Protein AF-A0A8X6XLW2-F1 (afdb_monomer)

Radius of gyration: 26.16 Å; Cα contacts (8 Å, |Δi|>4): 29; chains: 1; bounding box: 53×54×73 Å

Structure (mmCIF, N/CA/C/O backbone):
data_AF-A0A8X6XLW2-F1
#
_entry.id   AF-A0A8X6XLW2-F1
#
loop_
_atom_site.group_PDB
_atom_site.id
_atom_site.type_symbol
_atom_site.label_atom_id
_atom_site.label_alt_id
_atom_site.label_comp_id
_atom_site.label_asym_id
_atom_site.label_entity_id
_atom_site.label_seq_id
_atom_site.pdbx_PDB_ins_code
_atom_site.Cartn_x
_atom_site.Cartn_y
_atom_site.Cartn_z
_atom_site.occupancy
_atom_site.B_iso_or_equiv
_atom_site.auth_seq_id
_atom_site.auth_comp_id
_atom_site.auth_asym_id
_atom_site.auth_atom_id
_atom_site.pdbx_PDB_model_num
ATOM 1 N N . MET A 1 1 ? 8.958 -40.332 -34.313 1.00 42.78 1 MET A N 1
ATOM 2 C CA . MET A 1 1 ? 9.712 -39.799 -33.158 1.00 42.78 1 MET A CA 1
ATOM 3 C C . MET A 1 1 ? 9.216 -38.396 -32.859 1.00 42.78 1 MET A C 1
ATOM 5 O O . MET A 1 1 ? 9.339 -37.533 -33.716 1.00 42.78 1 MET A O 1
ATOM 9 N N . THR A 1 2 ? 8.608 -38.172 -31.698 1.00 56.78 2 THR A N 1
ATOM 10 C CA . THR A 1 2 ? 8.160 -36.845 -31.252 1.00 56.78 2 THR A CA 1
ATOM 11 C C . THR A 1 2 ? 9.303 -36.149 -30.511 1.00 56.78 2 THR A C 1
ATOM 13 O O . THR A 1 2 ? 9.716 -36.590 -29.442 1.00 56.78 2 THR A O 1
ATOM 16 N N . LEU A 1 3 ? 9.840 -35.080 -31.102 1.00 64.00 3 LEU A N 1
ATOM 17 C CA . LEU A 1 3 ? 10.859 -34.221 -30.492 1.00 64.00 3 LEU A CA 1
ATOM 18 C C . LEU A 1 3 ? 10.251 -33.490 -29.285 1.00 64.00 3 LEU A C 1
ATOM 20 O O . LEU A 1 3 ? 9.423 -32.593 -29.445 1.00 64.00 3 LEU A O 1
ATOM 24 N N . LYS A 1 4 ? 10.641 -33.892 -28.072 1.00 69.19 4 LYS A N 1
ATOM 25 C CA . LYS A 1 4 ? 10.311 -33.166 -26.841 1.00 69.19 4 LYS A CA 1
ATOM 26 C C . LYS A 1 4 ? 11.211 -31.933 -26.758 1.00 69.19 4 LYS A C 1
ATOM 28 O O . LYS A 1 4 ? 12.423 -32.069 -26.642 1.00 69.19 4 LYS A O 1
ATOM 33 N N . ASN A 1 5 ? 10.625 -30.740 -26.835 1.00 63.88 5 ASN A N 1
ATOM 34 C CA . ASN A 1 5 ? 11.340 -29.507 -26.518 1.00 63.88 5 ASN A CA 1
ATOM 35 C C . ASN A 1 5 ? 11.522 -29.428 -24.999 1.00 63.88 5 ASN A C 1
ATOM 37 O O . ASN A 1 5 ? 10.537 -29.324 -24.268 1.00 63.88 5 ASN A O 1
ATOM 41 N N . GLU A 1 6 ? 12.764 -29.479 -24.530 1.00 73.62 6 GLU A N 1
ATOM 42 C CA . GLU A 1 6 ? 13.083 -29.163 -23.140 1.00 73.62 6 GLU A CA 1
ATOM 43 C C . GLU A 1 6 ? 12.936 -27.652 -22.882 1.00 73.62 6 GLU A C 1
ATOM 45 O O . GLU A 1 6 ? 13.144 -26.844 -23.800 1.00 73.62 6 GLU A O 1
ATOM 50 N N . PRO A 1 7 ? 12.571 -27.234 -21.655 1.00 67.62 7 PRO A N 1
ATOM 51 C CA . PRO A 1 7 ? 12.464 -25.822 -21.318 1.00 67.62 7 PRO A CA 1
ATOM 52 C C . PRO A 1 7 ? 13.840 -25.169 -21.459 1.00 67.62 7 PRO A C 1
ATOM 54 O O . PRO A 1 7 ? 14.769 -25.482 -20.716 1.00 67.62 7 PRO A O 1
ATOM 57 N N . ARG A 1 8 ? 13.987 -24.250 -22.416 1.00 69.31 8 ARG A N 1
ATOM 58 C CA . ARG A 1 8 ? 15.222 -23.472 -22.539 1.00 69.31 8 ARG A CA 1
ATOM 59 C C . ARG A 1 8 ? 15.335 -22.568 -21.320 1.00 69.31 8 ARG A C 1
ATOM 61 O O . ARG A 1 8 ? 14.418 -21.796 -21.040 1.00 69.31 8 ARG A O 1
ATOM 68 N N . ALA A 1 9 ? 16.464 -22.642 -20.621 1.00 64.19 9 ALA A N 1
ATOM 69 C CA . ALA A 1 9 ? 16.821 -21.636 -19.636 1.00 64.19 9 ALA A CA 1
ATOM 70 C C . ALA A 1 9 ? 16.880 -20.280 -20.359 1.00 64.19 9 ALA A C 1
ATOM 72 O O . ALA A 1 9 ? 17.691 -20.081 -21.262 1.00 64.19 9 ALA A O 1
ATOM 73 N N . GLY A 1 10 ? 15.944 -19.385 -20.037 1.00 63.16 10 GLY A N 1
ATOM 74 C CA . GLY A 1 10 ? 15.943 -18.026 -20.570 1.00 63.16 10 GLY A CA 1
ATOM 75 C C . GLY A 1 10 ? 17.196 -17.257 -20.141 1.00 63.16 10 GLY A C 1
ATOM 76 O O . GLY A 1 10 ? 17.940 -17.688 -19.262 1.00 63.16 10 GLY A O 1
ATOM 77 N N . LEU A 1 11 ? 17.417 -16.092 -20.751 1.00 62.94 11 LEU A N 1
ATOM 78 C CA . LEU A 1 11 ? 18.520 -15.212 -20.371 1.00 62.94 11 LEU A CA 1
ATOM 79 C C . LEU A 1 11 ? 18.376 -14.789 -18.892 1.00 62.94 11 LEU A C 1
ATOM 81 O O . LEU A 1 11 ? 17.282 -14.358 -18.503 1.00 62.94 11 LEU A O 1
ATOM 85 N N . PRO A 1 12 ? 19.440 -14.872 -18.070 1.00 62.50 12 PRO A N 1
ATOM 86 C CA . PRO A 1 12 ? 19.412 -14.367 -16.704 1.00 62.50 12 PRO A CA 1
ATOM 87 C C . PRO A 1 12 ? 19.060 -12.876 -16.714 1.00 62.50 12 PRO A C 1
ATOM 89 O O . PRO A 1 12 ? 19.707 -12.083 -17.396 1.00 62.50 12 PRO A O 1
ATOM 92 N N . SER A 1 13 ? 18.012 -12.488 -15.986 1.00 65.69 13 SER A N 1
ATOM 93 C CA . SER A 1 13 ? 17.727 -11.069 -15.772 1.00 65.69 13 SER A CA 1
ATOM 94 C C . SER A 1 13 ? 18.686 -10.545 -14.707 1.00 65.69 13 SER A C 1
ATOM 96 O O . SER A 1 13 ? 18.596 -10.975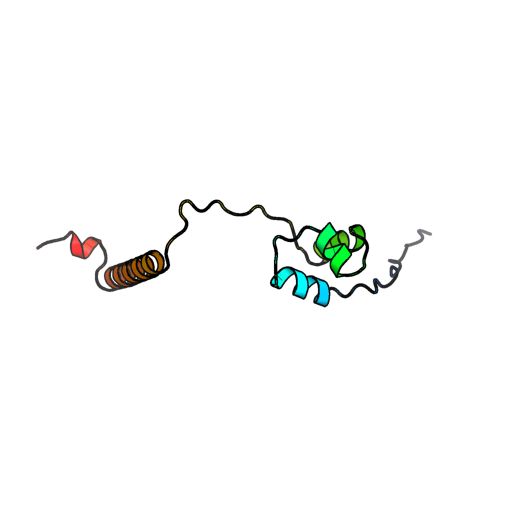 -13.561 1.00 65.69 13 SER A O 1
ATOM 98 N N . ASP A 1 14 ? 19.562 -9.610 -15.075 1.00 76.25 14 ASP A N 1
ATOM 99 C CA . ASP A 1 14 ? 20.501 -8.924 -14.164 1.00 76.25 14 ASP A CA 1
ATOM 100 C C . ASP A 1 14 ? 19.793 -7.944 -13.200 1.00 76.25 14 ASP A C 1
ATOM 102 O O . ASP A 1 14 ? 20.389 -7.301 -12.340 1.00 76.25 14 ASP A O 1
ATOM 106 N N . PHE A 1 15 ? 18.472 -7.805 -13.326 1.00 84.50 15 PHE A N 1
ATOM 107 C CA . PHE A 1 15 ? 17.697 -6.918 -12.477 1.00 84.50 15 PHE A CA 1
ATOM 108 C C . PHE A 1 15 ? 17.516 -7.494 -11.065 1.00 84.50 15 PHE A C 1
ATOM 110 O O . PHE A 1 15 ? 16.955 -8.577 -10.873 1.00 84.50 15 PHE A O 1
ATOM 117 N N . ASN A 1 16 ? 17.937 -6.723 -10.062 1.00 88.56 16 ASN A N 1
ATOM 118 C CA . ASN A 1 16 ? 17.870 -7.117 -8.661 1.00 88.56 16 ASN A CA 1
ATOM 119 C C . ASN A 1 16 ? 16.484 -6.843 -8.045 1.00 88.56 16 ASN A C 1
ATOM 121 O O . ASN A 1 16 ? 16.149 -5.716 -7.669 1.00 88.56 16 ASN A O 1
ATOM 125 N N . ASP A 1 17 ? 15.710 -7.915 -7.857 1.00 92.00 17 ASP A N 1
ATOM 126 C CA . ASP A 1 17 ? 14.375 -7.890 -7.244 1.00 92.00 17 ASP A CA 1
ATOM 127 C C . ASP A 1 17 ? 14.365 -7.310 -5.816 1.00 92.00 17 ASP A C 1
ATOM 129 O O . ASP A 1 17 ? 13.360 -6.739 -5.384 1.00 92.00 17 ASP A O 1
ATOM 133 N N . ASN A 1 18 ? 15.468 -7.420 -5.068 1.00 92.94 18 ASN A N 1
ATOM 134 C CA . ASN A 1 18 ? 15.539 -6.901 -3.700 1.00 92.94 18 ASN A CA 1
ATOM 135 C C . ASN A 1 18 ? 15.595 -5.370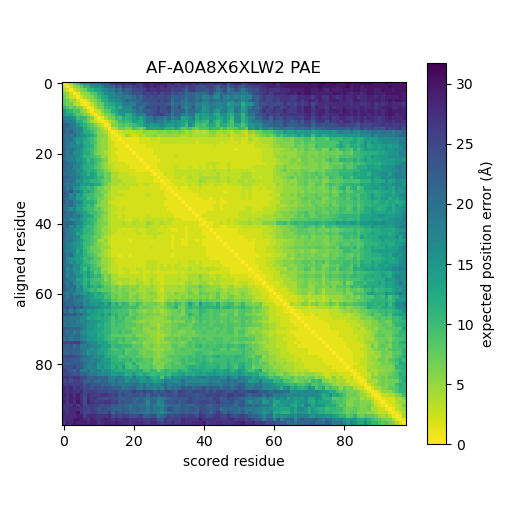 -3.674 1.00 92.94 18 ASN A C 1
ATOM 137 O O . ASN A 1 18 ? 14.996 -4.753 -2.793 1.00 92.94 18 ASN A O 1
ATOM 141 N N . ILE A 1 19 ? 16.250 -4.755 -4.664 1.00 93.12 19 ILE A N 1
ATOM 142 C CA . ILE A 1 19 ? 16.289 -3.293 -4.798 1.00 93.12 19 ILE A CA 1
ATOM 143 C C . ILE A 1 19 ? 14.885 -2.773 -5.121 1.00 93.12 19 ILE A C 1
ATOM 145 O O . ILE A 1 19 ? 14.428 -1.811 -4.504 1.00 93.12 19 ILE A O 1
ATOM 149 N N . LEU A 1 20 ? 14.159 -3.452 -6.017 1.00 93.50 20 LEU A N 1
ATOM 150 C CA . LEU A 1 20 ? 12.770 -3.112 -6.332 1.00 93.50 20 LEU A CA 1
ATOM 151 C C . LEU A 1 20 ? 11.861 -3.210 -5.098 1.00 93.50 20 LEU A C 1
ATOM 153 O O . LEU A 1 20 ? 11.063 -2.304 -4.861 1.00 93.50 20 LEU A O 1
ATOM 157 N N . LYS A 1 21 ? 12.008 -4.257 -4.274 1.00 94.50 21 LYS A N 1
ATOM 158 C CA . LYS A 1 21 ? 11.272 -4.366 -3.001 1.00 94.50 21 LYS A CA 1
ATOM 159 C C . LYS A 1 21 ? 11.569 -3.189 -2.073 1.00 94.50 21 LYS A C 1
ATOM 161 O O . LYS A 1 21 ? 10.633 -2.577 -1.575 1.00 94.50 21 LYS A O 1
ATOM 166 N N . ALA A 1 22 ? 12.840 -2.833 -1.890 1.00 94.81 22 ALA A N 1
ATOM 167 C CA . ALA A 1 22 ? 13.225 -1.716 -1.027 1.00 94.81 22 ALA A CA 1
ATOM 168 C C . ALA A 1 22 ? 12.627 -0.374 -1.495 1.00 94.81 22 ALA A C 1
ATOM 170 O O . ALA A 1 22 ? 12.202 0.434 -0.670 1.00 94.81 22 ALA A O 1
ATOM 171 N N . VAL A 1 23 ? 12.545 -0.147 -2.811 1.00 94.75 23 VAL A N 1
ATOM 172 C CA . VAL A 1 23 ? 11.882 1.035 -3.388 1.00 94.75 23 VAL A CA 1
ATOM 173 C C . VAL A 1 23 ? 10.385 1.058 -3.067 1.00 94.75 23 VAL A C 1
ATOM 175 O O . VAL A 1 23 ? 9.867 2.101 -2.669 1.00 94.75 23 VAL A O 1
ATOM 178 N N . LEU A 1 24 ? 9.705 -0.084 -3.196 1.00 92.94 24 LEU A N 1
ATOM 179 C CA . LEU A 1 24 ? 8.271 -0.199 -2.919 1.00 92.94 24 LEU A CA 1
ATOM 180 C C . LEU A 1 24 ? 7.927 -0.006 -1.437 1.00 92.94 24 LEU A C 1
ATOM 182 O O . LEU A 1 24 ? 6.907 0.609 -1.143 1.00 92.94 24 LEU A O 1
ATOM 186 N N . GLU A 1 25 ? 8.759 -0.498 -0.514 1.00 94.00 25 GLU A N 1
ATOM 187 C CA . GLU A 1 25 ? 8.534 -0.324 0.932 1.00 94.00 25 GLU A CA 1
ATOM 188 C C . GLU A 1 25 ? 8.646 1.148 1.363 1.00 94.00 25 GLU A C 1
ATOM 190 O O . GLU A 1 25 ? 7.931 1.592 2.256 1.00 94.00 25 GLU A 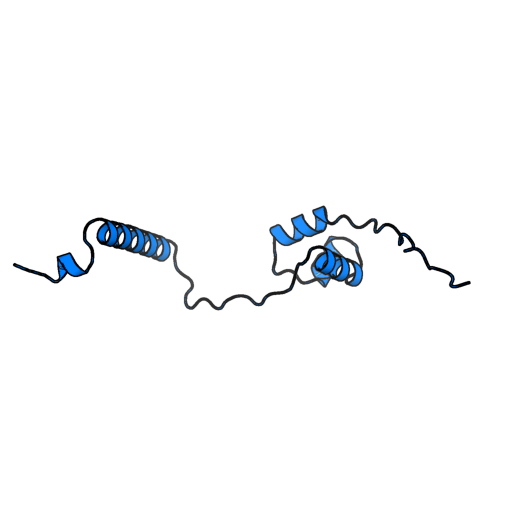O 1
ATOM 195 N N . GLN A 1 26 ? 9.500 1.940 0.703 1.00 94.25 26 GLN A N 1
ATOM 196 C CA . GLN A 1 26 ? 9.619 3.376 0.988 1.00 94.25 26 GLN A CA 1
ATOM 197 C C . GLN A 1 26 ? 8.388 4.162 0.531 1.00 94.25 26 GLN A C 1
ATOM 199 O O . GLN A 1 26 ? 7.945 5.084 1.214 1.00 94.25 26 GLN A O 1
ATOM 204 N N . ASN A 1 27 ? 7.857 3.840 -0.650 1.00 92.12 27 ASN A N 1
ATOM 205 C CA . ASN A 1 27 ? 6.647 4.468 -1.158 1.00 92.12 27 ASN A CA 1
ATOM 206 C C . ASN A 1 27 ? 5.908 3.527 -2.128 1.00 92.12 27 ASN A C 1
ATOM 208 O O . ASN A 1 27 ? 6.240 3.473 -3.316 1.00 92.12 27 ASN A O 1
ATOM 212 N N . PRO A 1 28 ? 4.842 2.851 -1.667 1.00 91.00 28 PRO A N 1
ATOM 213 C CA . PRO A 1 28 ? 4.110 1.890 -2.487 1.00 91.00 28 PRO A CA 1
ATOM 214 C C . PRO A 1 28 ? 3.221 2.545 -3.554 1.00 91.00 28 PRO A C 1
ATOM 216 O O . PRO A 1 28 ? 2.667 1.843 -4.396 1.00 91.00 28 PRO A O 1
ATOM 219 N N . ARG A 1 29 ? 3.051 3.876 -3.532 1.00 91.12 29 ARG A N 1
ATOM 220 C CA . ARG A 1 29 ? 2.185 4.619 -4.467 1.00 91.12 29 ARG A CA 1
ATOM 221 C C . ARG A 1 29 ? 2.937 5.198 -5.670 1.00 91.12 29 ARG A C 1
ATOM 223 O O . ARG A 1 29 ? 2.365 5.984 -6.422 1.00 91.12 29 ARG A O 1
ATOM 230 N N . GLN A 1 30 ? 4.213 4.855 -5.849 1.00 92.75 30 GLN A N 1
ATOM 231 C CA . GLN A 1 30 ? 5.008 5.337 -6.979 1.00 92.75 30 GLN A CA 1
ATOM 232 C C . GLN A 1 30 ? 4.539 4.732 -8.306 1.00 92.75 30 GLN A C 1
ATOM 234 O O . GLN A 1 30 ? 4.134 3.573 -8.379 1.00 92.75 30 GLN A O 1
ATOM 239 N N . SER A 1 31 ? 4.631 5.519 -9.381 1.00 93.88 31 SER A N 1
ATOM 240 C CA . SER A 1 31 ? 4.379 5.013 -10.730 1.00 93.88 31 SER A CA 1
ATOM 241 C C . SER A 1 31 ? 5.531 4.118 -11.193 1.00 93.88 31 SER A C 1
ATOM 243 O O . SER A 1 31 ? 6.695 4.351 -10.862 1.00 93.88 31 SER A O 1
ATOM 245 N N . THR A 1 32 ? 5.234 3.127 -12.036 1.00 94.31 32 THR A N 1
ATOM 246 C CA . THR A 1 32 ? 6.260 2.241 -12.616 1.00 94.31 32 THR A CA 1
ATOM 247 C C . THR A 1 32 ? 7.313 3.008 -13.415 1.00 94.31 32 THR A C 1
ATOM 249 O O . THR A 1 32 ? 8.456 2.575 -13.482 1.00 94.31 32 THR A O 1
ATOM 252 N N . LYS A 1 33 ? 6.940 4.152 -14.006 1.00 95.94 33 LYS A N 1
ATOM 253 C CA . LYS A 1 33 ? 7.858 5.028 -14.744 1.00 95.94 33 LYS A CA 1
ATOM 254 C C . LYS A 1 33 ? 8.860 5.714 -13.810 1.00 95.94 33 LYS A C 1
ATOM 256 O O . LYS A 1 33 ? 10.052 5.654 -14.071 1.00 95.94 33 LYS A O 1
ATOM 261 N N . CYS A 1 34 ? 8.394 6.266 -12.688 1.00 94.88 34 CYS A N 1
ATOM 262 C CA . CYS A 1 34 ? 9.269 6.882 -11.686 1.00 94.88 34 CYS A CA 1
ATOM 263 C C . CYS A 1 34 ? 10.232 5.855 -11.067 1.00 94.88 34 CYS A C 1
ATOM 265 O O . CYS A 1 34 ? 11.416 6.132 -10.889 1.00 94.88 34 CYS A O 1
ATOM 267 N N . ILE A 1 35 ? 9.746 4.637 -10.802 1.00 94.88 35 ILE A N 1
ATOM 268 C CA . ILE A 1 35 ? 10.595 3.535 -10.329 1.00 94.88 35 ILE A CA 1
ATOM 269 C C . ILE A 1 35 ? 11.658 3.185 -11.380 1.00 94.88 35 ILE A C 1
ATOM 271 O O . ILE A 1 35 ? 12.818 2.989 -11.030 1.00 94.88 35 ILE A O 1
ATOM 275 N N . ALA A 1 36 ? 11.282 3.127 -12.659 1.00 95.19 36 ALA A N 1
ATOM 276 C CA . ALA A 1 36 ? 12.203 2.820 -13.748 1.00 95.19 36 ALA A CA 1
ATOM 277 C C . ALA A 1 36 ? 13.305 3.881 -13.896 1.00 95.19 36 ALA A C 1
ATOM 279 O O . ALA A 1 36 ? 14.477 3.525 -13.974 1.00 95.19 36 ALA A O 1
ATOM 280 N N . GLU A 1 37 ? 12.940 5.164 -13.842 1.00 95.31 37 GLU A N 1
ATOM 281 C CA . GLU A 1 37 ? 13.880 6.294 -13.849 1.00 95.31 37 GLU A CA 1
ATOM 282 C C . GLU A 1 37 ? 14.839 6.230 -12.652 1.00 95.31 37 GLU A C 1
ATOM 284 O O . GLU A 1 37 ? 16.054 6.315 -12.816 1.00 95.31 37 GLU A O 1
ATOM 289 N N . ARG A 1 38 ? 14.313 5.986 -11.446 1.00 93.50 38 ARG A N 1
ATOM 290 C CA . ARG A 1 38 ? 15.114 5.859 -10.219 1.00 93.50 38 ARG A CA 1
ATOM 291 C C . ARG A 1 38 ? 16.087 4.676 -10.261 1.00 93.50 38 ARG A C 1
ATOM 293 O O . ARG A 1 38 ? 17.161 4.752 -9.672 1.00 93.50 38 ARG A O 1
ATOM 300 N N . LEU A 1 39 ? 15.698 3.579 -10.908 1.00 91.94 39 LEU A N 1
ATOM 301 C CA . LEU A 1 39 ? 16.508 2.366 -11.035 1.00 91.94 39 LEU A CA 1
ATOM 302 C C . LEU A 1 39 ? 17.323 2.317 -12.336 1.00 91.94 39 LEU A C 1
ATOM 304 O O . LEU A 1 39 ? 17.936 1.287 -12.607 1.00 91.94 39 LEU A O 1
ATOM 308 N N . ASN A 1 40 ? 17.332 3.397 -13.132 1.00 93.00 40 ASN A N 1
ATOM 309 C CA . ASN A 1 40 ? 17.992 3.463 -14.441 1.00 93.00 40 ASN A CA 1
ATOM 310 C C . ASN A 1 40 ? 17.683 2.245 -15.333 1.00 93.00 40 ASN A C 1
ATOM 312 O O . ASN A 1 40 ? 18.554 1.667 -15.981 1.00 93.00 40 ASN A O 1
ATOM 316 N N . THR A 1 41 ? 16.420 1.824 -15.350 1.00 92.50 41 THR A N 1
ATOM 317 C CA . THR A 1 41 ? 15.962 0.667 -16.120 1.00 92.50 41 THR A CA 1
ATOM 318 C C . THR A 1 41 ? 14.761 1.023 -16.989 1.00 92.50 41 THR A C 1
ATOM 320 O O . THR A 1 41 ? 14.204 2.116 -16.910 1.00 92.50 41 THR A O 1
ATOM 323 N N . SER A 1 42 ? 14.331 0.087 -17.834 1.00 93.94 42 SER A N 1
ATOM 324 C CA . SER A 1 42 ? 13.119 0.271 -18.629 1.00 93.94 42 SER A CA 1
ATOM 325 C C . SER A 1 42 ? 11.860 0.061 -17.779 1.00 93.94 42 SER A C 1
ATOM 327 O O . SER A 1 42 ? 11.814 -0.813 -16.908 1.00 93.94 42 SER A O 1
ATOM 329 N N . GLN A 1 43 ? 10.787 0.796 -18.084 1.00 95.12 43 GLN A N 1
ATOM 330 C CA . GLN A 1 43 ? 9.481 0.584 -17.447 1.00 95.12 43 GLN A CA 1
ATOM 331 C C . GLN A 1 43 ? 8.991 -0.865 -17.615 1.00 95.12 43 GLN A C 1
ATOM 333 O O . GLN A 1 43 ? 8.422 -1.433 -16.685 1.00 95.12 43 GLN A O 1
ATOM 338 N N . SER A 1 44 ? 9.249 -1.477 -18.776 1.00 94.31 44 SER A N 1
ATOM 339 C CA . SER A 1 44 ? 8.860 -2.863 -19.060 1.00 94.31 44 SER A CA 1
ATOM 340 C C . SER A 1 44 ? 9.554 -3.871 -18.138 1.00 94.31 44 SER A C 1
ATOM 342 O O . SER A 1 44 ? 8.917 -4.807 -17.656 1.00 94.31 44 SER A O 1
ATOM 344 N N . THR A 1 45 ? 10.830 -3.631 -17.810 1.00 92.94 45 THR A N 1
ATOM 345 C CA . THR A 1 45 ? 11.584 -4.434 -16.843 1.00 92.94 45 THR A CA 1
ATOM 346 C C . THR A 1 45 ? 10.918 -4.351 -15.474 1.00 92.94 45 THR A C 1
ATOM 348 O O . THR A 1 45 ? 10.621 -5.381 -14.877 1.00 92.94 45 THR A O 1
ATOM 351 N N . VAL A 1 46 ? 10.595 -3.143 -15.003 1.00 93.94 46 VAL A N 1
ATOM 352 C CA . VAL A 1 46 ? 9.918 -2.959 -13.710 1.00 93.94 46 VAL A CA 1
ATOM 353 C C . VAL A 1 46 ? 8.586 -3.707 -13.672 1.00 93.94 46 VAL A C 1
ATOM 355 O O . VAL A 1 46 ? 8.348 -4.445 -12.724 1.00 93.94 46 VAL A O 1
ATOM 358 N N . ILE A 1 47 ? 7.747 -3.581 -14.705 1.00 94.44 47 ILE A N 1
ATOM 359 C CA . ILE A 1 47 ? 6.442 -4.264 -14.770 1.00 94.44 47 ILE A CA 1
ATOM 360 C C . ILE A 1 47 ? 6.612 -5.785 -14.676 1.00 94.44 47 ILE A C 1
ATOM 362 O O . ILE A 1 47 ? 6.017 -6.410 -13.801 1.00 94.44 47 ILE A O 1
ATOM 366 N N . ARG A 1 48 ? 7.492 -6.373 -15.496 1.00 93.88 48 ARG A N 1
ATOM 367 C CA . ARG A 1 48 ? 7.750 -7.824 -15.492 1.00 93.88 48 ARG A CA 1
ATOM 368 C C . ARG A 1 48 ? 8.222 -8.324 -14.125 1.00 93.88 48 ARG A C 1
ATOM 370 O O . ARG A 1 48 ? 7.837 -9.400 -13.672 1.00 93.88 48 ARG A O 1
ATOM 377 N N . HIS A 1 49 ? 9.079 -7.551 -13.464 1.00 93.44 49 HIS A N 1
ATOM 378 C CA . HIS A 1 49 ? 9.600 -7.908 -12.149 1.00 93.44 49 HIS A CA 1
ATOM 379 C C . HIS A 1 49 ? 8.564 -7.695 -11.028 1.00 93.44 49 HIS A C 1
ATOM 381 O O . HIS A 1 49 ? 8.522 -8.488 -10.090 1.00 93.44 49 HIS A O 1
ATOM 387 N N . LEU A 1 50 ? 7.661 -6.715 -11.144 1.00 94.44 50 LEU A N 1
ATOM 388 C CA . LEU A 1 50 ? 6.506 -6.577 -10.247 1.00 94.44 50 LEU A CA 1
ATOM 389 C C . LEU A 1 50 ? 5.554 -7.776 -10.357 1.00 94.44 50 LEU A C 1
ATOM 391 O O . LEU A 1 50 ? 5.151 -8.318 -9.327 1.00 94.44 50 LEU A O 1
ATOM 395 N N . GLU A 1 51 ? 5.256 -8.225 -11.578 1.00 93.56 51 GLU A N 1
ATOM 396 C CA . GLU A 1 51 ? 4.437 -9.418 -11.833 1.00 93.56 51 GLU A CA 1
ATOM 397 C C . GLU A 1 51 ? 5.084 -10.676 -11.243 1.00 93.56 51 GLU A C 1
ATOM 399 O O . GLU A 1 51 ? 4.427 -11.425 -10.518 1.00 93.56 51 GLU A O 1
ATOM 404 N N . LYS A 1 52 ? 6.396 -10.862 -11.451 1.00 93.00 52 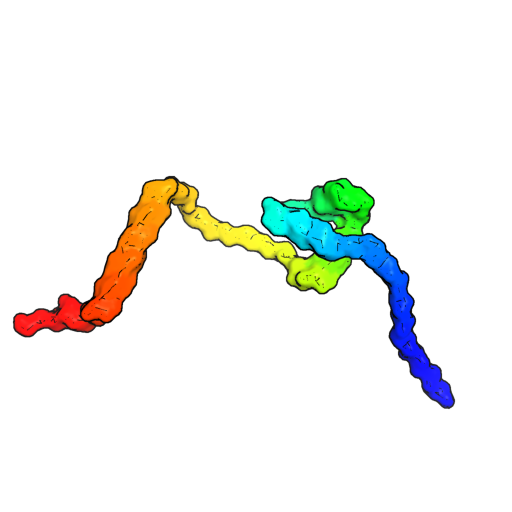LYS A N 1
ATOM 405 C CA . LYS A 1 52 ? 7.175 -11.958 -10.846 1.00 93.00 52 LYS A CA 1
ATOM 406 C C . LYS A 1 52 ? 7.113 -11.944 -9.312 1.00 93.00 52 LYS A C 1
ATOM 408 O O . LYS A 1 52 ? 7.098 -13.001 -8.687 1.00 93.00 52 LYS A O 1
ATOM 413 N N . LEU A 1 53 ? 7.076 -10.760 -8.700 1.00 93.50 53 LEU A N 1
ATOM 414 C CA . LEU A 1 53 ? 6.944 -10.579 -7.251 1.00 93.50 53 LEU A CA 1
ATOM 415 C C . LEU A 1 53 ? 5.494 -10.682 -6.742 1.00 93.50 53 LEU A C 1
ATOM 417 O O . LEU A 1 53 ? 5.271 -10.542 -5.536 1.00 93.50 53 LEU A O 1
ATOM 421 N N . GLY A 1 54 ? 4.512 -10.882 -7.626 1.00 94.25 54 GLY A N 1
ATOM 422 C CA . GLY A 1 54 ? 3.090 -10.911 -7.276 1.00 94.25 54 GLY A CA 1
ATOM 423 C C . GLY A 1 54 ? 2.545 -9.557 -6.808 1.00 94.25 54 GLY A C 1
ATOM 424 O O . GLY A 1 54 ? 1.563 -9.502 -6.064 1.00 94.25 54 GLY A O 1
ATOM 425 N N . LYS A 1 55 ? 3.197 -8.450 -7.182 1.00 94.00 55 LYS A N 1
ATOM 426 C CA . LYS A 1 55 ? 2.777 -7.094 -6.813 1.00 94.00 55 LYS A CA 1
ATOM 427 C C . LYS A 1 55 ? 1.799 -6.562 -7.854 1.00 94.00 55 LYS A C 1
ATOM 429 O O . LYS A 1 55 ? 2.086 -6.552 -9.044 1.00 94.00 55 LYS A O 1
ATOM 434 N N . VAL A 1 56 ? 0.653 -6.079 -7.380 1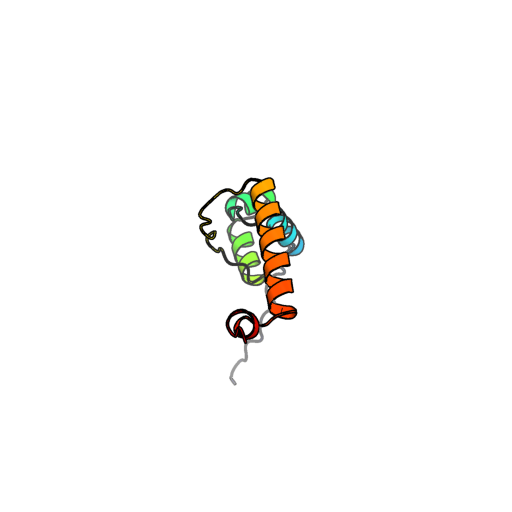.00 91.81 56 VAL A N 1
ATOM 435 C CA . VAL A 1 56 ? -0.408 -5.495 -8.210 1.00 91.81 56 VAL A CA 1
ATOM 436 C C . VAL A 1 56 ? -0.755 -4.100 -7.710 1.00 91.81 56 VAL A C 1
ATOM 438 O O . VAL A 1 56 ? -0.709 -3.839 -6.505 1.00 91.81 56 VAL A O 1
ATOM 441 N N . ASN A 1 57 ? -1.121 -3.205 -8.626 1.00 91.12 57 ASN A N 1
ATOM 442 C CA . ASN A 1 57 ? -1.594 -1.878 -8.257 1.00 91.12 57 ASN A CA 1
ATOM 443 C C . ASN A 1 57 ? -3.002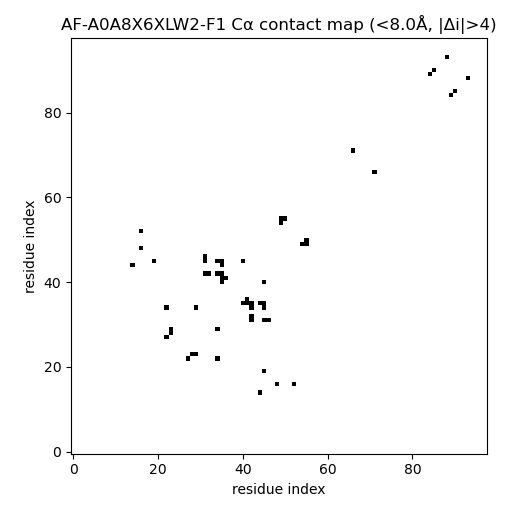 -1.983 -7.656 1.00 91.12 57 ASN A C 1
ATOM 445 O O . ASN A 1 57 ? -3.932 -2.439 -8.322 1.00 91.12 57 ASN A O 1
ATOM 449 N N . LYS A 1 58 ? -3.157 -1.557 -6.402 1.00 91.50 58 LYS A N 1
ATOM 450 C CA . LYS A 1 58 ? -4.453 -1.468 -5.725 1.00 91.50 58 LYS A CA 1
ATOM 451 C C . LYS A 1 58 ? -4.760 -0.008 -5.446 1.00 91.50 58 LYS A C 1
ATOM 453 O O . LYS A 1 58 ? -3.914 0.722 -4.933 1.00 91.50 58 LYS A O 1
ATOM 458 N N . LEU A 1 59 ? -5.987 0.400 -5.755 1.00 91.56 59 LEU A N 1
ATOM 459 C CA . LEU A 1 59 ? -6.459 1.737 -5.424 1.00 91.56 59 LEU A CA 1
ATOM 460 C C . LEU A 1 59 ? -6.479 1.932 -3.904 1.00 91.56 59 LEU A C 1
ATOM 462 O O . LEU A 1 59 ? -6.712 0.996 -3.136 1.00 91.56 59 LEU A O 1
ATOM 466 N N . GLY A 1 60 ? -6.217 3.166 -3.477 1.00 89.31 60 GLY A N 1
ATOM 467 C CA . GLY A 1 60 ? -6.309 3.536 -2.071 1.00 89.31 60 GLY A CA 1
ATOM 468 C C . GLY A 1 60 ? -7.744 3.417 -1.558 1.00 89.31 60 GLY A C 1
ATOM 469 O O . GLY A 1 60 ? -8.698 3.672 -2.289 1.00 89.31 60 GLY A O 1
ATOM 470 N N . VAL A 1 61 ? -7.888 3.059 -0.283 1.00 92.69 61 VAL A N 1
ATOM 471 C CA . VAL A 1 61 ? -9.186 3.056 0.401 1.00 92.69 61 VAL A CA 1
ATOM 472 C C . VAL A 1 61 ? -9.564 4.491 0.762 1.00 92.69 61 VAL A C 1
ATOM 474 O O . VAL A 1 61 ? -8.722 5.254 1.244 1.00 92.69 61 VAL A O 1
ATOM 477 N N . TRP A 1 62 ? -10.825 4.858 0.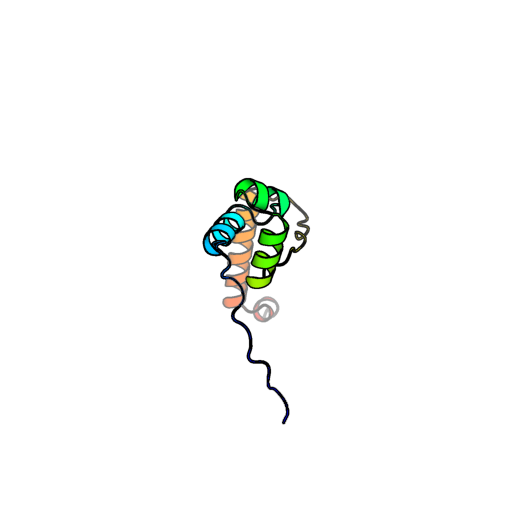534 1.00 94.31 62 TRP A N 1
ATOM 478 C CA . TRP A 1 62 ? -11.358 6.142 0.976 1.00 94.31 62 TRP A CA 1
ATOM 479 C C . TRP A 1 62 ? -11.565 6.133 2.493 1.00 94.31 62 TRP A C 1
ATOM 481 O O . TRP A 1 62 ? -12.201 5.230 3.036 1.00 94.31 62 TRP A O 1
ATOM 491 N N . VAL A 1 63 ? -11.017 7.138 3.176 1.00 91.00 63 VAL A N 1
ATOM 492 C CA . VAL A 1 63 ? -11.153 7.317 4.626 1.00 91.00 63 VAL A CA 1
ATOM 493 C C . VAL A 1 63 ? -11.948 8.605 4.871 1.00 91.00 63 VAL A C 1
ATOM 495 O O . VAL A 1 63 ? -11.527 9.646 4.367 1.00 91.00 63 VAL A O 1
ATOM 498 N N . PRO A 1 64 ? -13.060 8.572 5.636 1.00 91.19 64 PRO A N 1
ATOM 499 C CA . PRO A 1 64 ? -13.984 9.707 5.734 1.00 91.19 64 PRO A CA 1
ATOM 500 C C . PRO A 1 64 ? -13.379 10.995 6.293 1.00 91.19 64 PRO A C 1
ATOM 502 O O . PRO A 1 64 ? -13.725 12.091 5.859 1.00 91.19 64 PRO A O 1
ATOM 505 N N . HIS A 1 65 ? -12.489 10.871 7.279 1.00 92.81 65 HIS A N 1
ATOM 506 C CA . HIS A 1 65 ? -11.959 12.013 8.014 1.00 92.81 65 HIS A CA 1
ATOM 507 C C . HIS A 1 65 ? -10.461 11.878 8.246 1.00 92.81 65 HIS A C 1
ATOM 509 O O . HIS A 1 65 ? -9.964 10.801 8.582 1.00 92.81 65 HIS A O 1
ATOM 515 N N . ASN A 1 66 ? -9.761 13.008 8.147 1.00 93.88 66 ASN A N 1
ATOM 516 C CA . ASN A 1 66 ? -8.388 13.119 8.610 1.00 93.88 66 ASN A CA 1
ATOM 517 C C . ASN A 1 66 ? -8.389 13.360 10.126 1.00 93.88 66 ASN A C 1
ATOM 519 O O . ASN A 1 66 ? -8.675 14.464 10.589 1.00 93.88 66 ASN A O 1
ATOM 523 N N . LEU A 1 67 ? -8.143 12.308 10.905 1.00 95.00 67 LEU A N 1
ATOM 524 C CA . LEU A 1 67 ? -8.178 12.382 12.366 1.00 95.00 67 LEU A CA 1
ATOM 525 C C . LEU A 1 67 ? -6.950 13.125 12.907 1.00 95.00 67 LEU A C 1
ATOM 527 O O . LEU A 1 67 ? -5.820 12.817 12.523 1.00 95.00 67 LEU A O 1
ATOM 531 N N . SER A 1 68 ? -7.176 14.047 13.848 1.00 97.06 68 SER A N 1
ATOM 532 C CA . SER A 1 68 ? -6.107 14.613 14.677 1.00 97.06 68 SER A CA 1
ATOM 533 C C . SER A 1 68 ? -5.503 13.537 15.585 1.00 97.06 68 SER A C 1
ATOM 535 O O . SER A 1 68 ? -6.116 12.490 15.804 1.00 97.06 68 SER A O 1
ATOM 537 N N . GLU A 1 69 ? -4.319 13.793 16.140 1.00 96.94 69 GLU A N 1
ATOM 538 C CA . GLU A 1 69 ? -3.670 12.829 17.037 1.00 96.94 69 GLU A CA 1
ATOM 539 C C . GLU A 1 69 ? -4.516 12.552 18.286 1.00 96.94 69 GLU A C 1
ATOM 541 O O . GLU A 1 69 ? -4.807 11.397 18.586 1.00 96.94 69 GLU A O 1
ATOM 546 N N . ARG A 1 70 ? -5.071 13.608 18.898 1.00 97.25 70 ARG A N 1
ATOM 547 C CA . ARG A 1 70 ? -6.021 13.494 20.015 1.00 97.25 70 ARG A CA 1
ATOM 548 C C . ARG A 1 70 ? -7.227 12.619 19.668 1.00 97.25 70 ARG A C 1
ATOM 550 O O . ARG A 1 70 ? -7.575 11.722 20.422 1.00 97.25 70 ARG A O 1
ATOM 557 N N . ASN A 1 71 ? -7.819 12.804 18.484 1.00 96.06 71 ASN A N 1
ATOM 558 C CA . ASN A 1 71 ? -8.963 11.990 18.066 1.00 96.06 71 ASN A CA 1
ATOM 559 C C . ASN A 1 71 ? -8.600 10.500 17.928 1.00 96.06 71 ASN A C 1
ATOM 561 O O . ASN A 1 71 ? -9.467 9.643 18.099 1.00 96.06 71 ASN A O 1
ATOM 565 N N . LYS A 1 72 ? -7.352 10.165 17.572 1.00 96.31 72 LYS A N 1
ATOM 566 C CA . LYS A 1 72 ? -6.895 8.767 17.510 1.00 96.31 72 LYS A CA 1
ATOM 567 C C . LYS A 1 72 ? -6.720 8.187 18.912 1.00 96.31 72 LYS A C 1
ATOM 569 O O . LYS A 1 72 ? -7.165 7.064 19.143 1.00 96.31 72 LYS A O 1
ATOM 574 N N . GLU A 1 73 ? -6.120 8.951 19.822 1.00 97.75 73 GLU A N 1
ATOM 575 C CA . GLU A 1 73 ? -5.926 8.566 21.226 1.00 97.75 73 GLU A CA 1
ATOM 576 C C . GLU A 1 73 ? -7.266 8.321 21.927 1.00 97.75 73 GLU A C 1
ATOM 578 O O . GLU A 1 73 ? -7.470 7.253 22.510 1.00 97.75 73 GLU A O 1
ATOM 583 N N . ASP A 1 74 ? -8.216 9.246 21.777 1.00 97.06 74 ASP A N 1
ATOM 584 C CA . ASP A 1 74 ? -9.560 9.128 22.350 1.00 97.06 74 ASP A CA 1
ATOM 585 C C . ASP A 1 74 ? -10.267 7.871 21.835 1.00 97.06 74 ASP A C 1
ATOM 587 O O . ASP A 1 74 ? -10.810 7.076 22.607 1.00 97.06 74 ASP A O 1
ATOM 591 N N . ARG A 1 75 ? -10.210 7.632 20.518 1.00 96.38 75 ARG A N 1
ATOM 592 C CA . ARG A 1 75 ? -10.794 6.428 19.909 1.00 96.38 75 ARG A CA 1
ATOM 593 C C . ARG A 1 75 ? -10.150 5.152 20.438 1.00 96.38 75 ARG A C 1
ATOM 595 O O . ARG A 1 75 ? -10.867 4.181 20.675 1.00 96.38 75 ARG A O 1
ATOM 602 N N . LEU A 1 76 ? -8.830 5.136 20.617 1.00 97.12 76 LEU A N 1
ATOM 603 C CA . LEU A 1 76 ? -8.126 3.979 21.164 1.00 97.12 76 LEU A CA 1
ATOM 604 C C . LEU A 1 76 ? -8.554 3.712 22.613 1.00 97.12 76 LEU A C 1
ATOM 606 O O . LEU A 1 7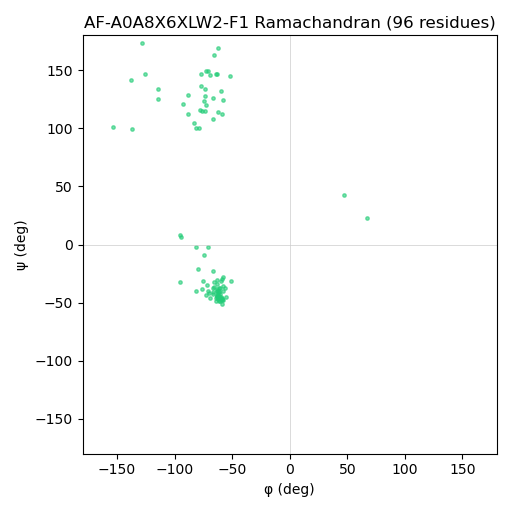6 ? -8.877 2.571 22.936 1.00 97.12 76 LEU A O 1
ATOM 610 N N . SER A 1 77 ? -8.623 4.755 23.443 1.00 96.94 77 SER A N 1
ATOM 611 C CA . SER A 1 77 ? -9.069 4.683 24.843 1.00 96.94 77 SER A CA 1
ATOM 612 C C . SER A 1 77 ? -10.505 4.161 24.976 1.00 96.94 77 SER A C 1
ATOM 614 O O . SER A 1 77 ? -10.791 3.251 25.759 1.00 96.94 77 SER A O 1
ATOM 616 N N . ILE A 1 78 ? -11.419 4.670 24.146 1.00 95.94 78 ILE A N 1
ATOM 617 C CA . ILE A 1 78 ? -12.812 4.211 24.122 1.00 95.94 78 ILE A CA 1
ATOM 618 C C . ILE A 1 78 ? -12.879 2.731 23.726 1.00 95.94 78 ILE A C 1
ATOM 620 O O . ILE A 1 78 ? -13.555 1.945 24.391 1.00 95.94 78 ILE A O 1
ATOM 624 N N . ILE A 1 79 ? -12.159 2.320 22.675 1.00 95.44 79 ILE A N 1
ATOM 625 C CA . ILE A 1 79 ? -12.168 0.927 22.203 1.00 95.44 79 ILE A CA 1
ATOM 626 C C . ILE A 1 79 ? -11.601 -0.025 23.261 1.00 95.44 79 ILE A C 1
ATOM 628 O O . ILE A 1 79 ? -12.161 -1.104 23.466 1.00 95.44 79 ILE A O 1
ATOM 632 N N . THR A 1 80 ? -10.507 0.333 23.935 1.00 94.56 80 THR A N 1
ATOM 633 C CA . THR A 1 80 ? -9.907 -0.527 24.968 1.00 94.56 80 THR A CA 1
ATOM 634 C C . THR A 1 80 ? -10.828 -0.678 26.175 1.00 94.56 80 THR A C 1
ATOM 636 O O . THR A 1 80 ? -11.001 -1.803 26.652 1.00 94.56 80 THR A O 1
ATOM 639 N N . SER A 1 81 ? -11.479 0.407 26.604 1.00 90.75 81 SER A N 1
ATOM 640 C CA . SER A 1 81 ? -12.478 0.395 27.679 1.00 90.75 81 SER A CA 1
ATOM 641 C C . SER A 1 81 ? -13.711 -0.440 27.319 1.00 90.75 81 SER A C 1
ATOM 643 O O . SER A 1 81 ? -14.107 -1.334 28.064 1.00 90.75 81 SER A O 1
ATOM 645 N N . LEU A 1 82 ? -14.290 -0.243 26.132 1.00 88.31 82 LEU A N 1
ATOM 646 C CA . LEU A 1 82 ? -15.436 -1.044 25.688 1.00 88.31 82 LEU A CA 1
ATOM 647 C C . LEU A 1 82 ? -15.079 -2.532 25.592 1.00 88.31 82 LEU A C 1
ATOM 649 O O . LEU A 1 82 ? -15.859 -3.393 25.999 1.00 88.31 82 LEU A O 1
ATOM 653 N N . ARG A 1 83 ? -13.878 -2.852 25.100 1.00 88.81 83 ARG A N 1
ATOM 654 C CA . ARG A 1 83 ? -13.413 -4.238 24.986 1.00 88.81 83 ARG A CA 1
ATOM 655 C C . ARG A 1 83 ? -13.217 -4.906 26.346 1.00 88.81 83 ARG A C 1
ATOM 657 O O . ARG A 1 83 ? -13.473 -6.104 26.449 1.00 88.81 83 ARG A O 1
ATOM 664 N N . SER A 1 84 ? -12.740 -4.186 27.362 1.00 85.44 84 SER A N 1
ATOM 665 C CA . SER A 1 84 ? -12.604 -4.740 28.715 1.00 85.44 84 SER A CA 1
ATOM 666 C C . SER A 1 84 ? -13.969 -4.946 29.369 1.00 85.44 84 SER A C 1
ATOM 668 O O . SER A 1 84 ? -14.196 -6.003 29.950 1.00 85.44 84 SER A O 1
ATOM 670 N N . GLN A 1 85 ? -14.903 -4.011 29.186 1.00 79.62 85 GLN A N 1
ATOM 671 C CA . GLN A 1 85 ? -16.274 -4.146 29.680 1.00 79.62 85 GLN A CA 1
ATOM 672 C C . GLN A 1 85 ? -16.967 -5.383 29.108 1.00 79.62 85 GLN A C 1
ATOM 674 O O . GLN A 1 85 ? -17.504 -6.169 29.874 1.00 79.62 85 GLN A O 1
ATOM 679 N N . VAL A 1 86 ? -16.872 -5.614 27.793 1.00 82.06 86 VAL A N 1
ATOM 680 C CA . VAL A 1 86 ? -17.450 -6.810 27.148 1.00 82.06 86 VAL A CA 1
ATOM 681 C C . VAL A 1 86 ? -16.870 -8.116 27.708 1.00 82.06 86 VAL A C 1
ATOM 683 O O . VAL A 1 86 ? -17.568 -9.125 27.740 1.00 82.06 86 VAL A O 1
ATOM 686 N N . LYS A 1 87 ? -15.601 -8.121 28.142 1.00 76.94 87 LYS A N 1
ATOM 687 C CA . LYS A 1 87 ? -14.974 -9.303 28.757 1.00 76.94 87 LYS A CA 1
ATOM 688 C C . LYS A 1 87 ? -15.424 -9.537 30.197 1.00 76.94 87 LYS A C 1
ATOM 690 O O . LYS A 1 87 ? -15.527 -10.691 30.593 1.00 76.94 87 LYS A O 1
ATOM 695 N N . MET A 1 88 ? -15.609 -8.468 30.970 1.00 74.88 88 MET A N 1
ATOM 696 C CA . MET A 1 88 ? -15.959 -8.568 32.3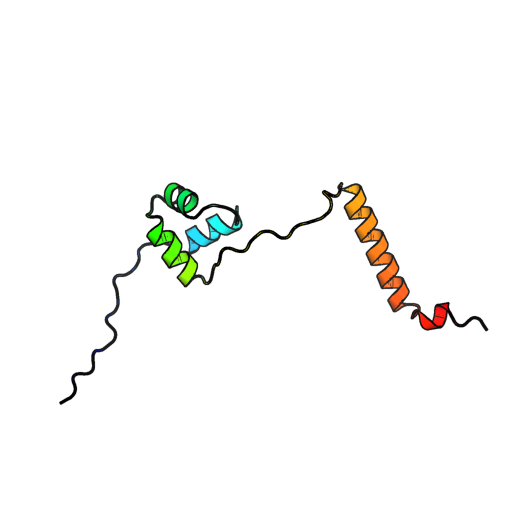89 1.00 74.88 88 MET A CA 1
ATOM 697 C C . MET A 1 88 ? -17.456 -8.802 32.592 1.00 74.88 88 MET A C 1
ATOM 699 O O . MET A 1 88 ? -17.841 -9.601 33.434 1.00 74.88 88 MET A O 1
ATOM 703 N N . GLU A 1 89 ? -18.288 -8.136 31.797 1.00 75.56 89 GLU A N 1
ATOM 704 C CA . GLU A 1 89 ? -19.743 -8.147 31.908 1.00 75.56 89 GLU A CA 1
ATOM 705 C C . GLU A 1 89 ? -20.339 -8.277 30.498 1.00 75.56 89 GLU A C 1
ATOM 707 O O . GLU A 1 89 ? -20.415 -7.288 29.753 1.00 75.56 89 GLU A O 1
ATOM 712 N N . PRO A 1 90 ? -20.751 -9.492 30.088 1.00 76.69 90 PRO A N 1
ATOM 713 C CA . PRO A 1 90 ? -21.492 -9.688 28.853 1.00 76.69 90 PRO A CA 1
ATOM 714 C C . PRO A 1 90 ? -22.696 -8.750 28.808 1.00 76.69 90 PRO A C 1
ATOM 716 O O . PRO A 1 90 ? -23.337 -8.503 29.825 1.00 76.69 90 PRO A O 1
ATOM 719 N N . PHE A 1 91 ? -23.038 -8.257 27.617 1.00 73.50 91 PHE A N 1
ATOM 720 C CA . PHE A 1 91 ? -24.114 -7.275 27.452 1.00 73.50 91 PHE A CA 1
ATOM 721 C C . PHE A 1 91 ? -25.437 -7.693 28.126 1.00 73.50 91 PHE A C 1
ATOM 723 O O . PHE A 1 91 ? -26.164 -6.828 28.598 1.00 73.50 91 PHE A O 1
ATOM 730 N N . LEU A 1 92 ? -25.728 -9.001 28.197 1.00 72.06 92 LEU A N 1
ATOM 731 C CA . LEU A 1 92 ? -26.924 -9.550 28.841 1.00 72.06 92 LEU A CA 1
ATOM 732 C C . LEU A 1 92 ? -26.965 -9.260 30.345 1.00 72.06 92 LEU A C 1
ATOM 734 O O . LEU A 1 92 ? -28.013 -8.865 30.846 1.00 72.06 92 LEU A O 1
ATOM 738 N N . ASN A 1 93 ? -25.830 -9.357 31.041 1.00 76.12 93 ASN A N 1
ATOM 739 C CA . ASN A 1 93 ? -25.742 -9.095 32.481 1.00 76.12 93 ASN A CA 1
ATOM 740 C C . ASN A 1 93 ? -25.997 -7.617 32.816 1.00 76.12 93 ASN A C 1
ATOM 742 O O . ASN A 1 93 ? -26.420 -7.301 33.916 1.00 76.12 93 ASN A O 1
ATOM 746 N N . ARG A 1 94 ? -25.802 -6.711 31.847 1.00 69.62 94 ARG A N 1
ATOM 747 C CA . ARG A 1 94 ? -26.106 -5.280 31.998 1.00 69.62 94 ARG A CA 1
ATOM 748 C C . ARG A 1 94 ? -27.585 -4.936 31.823 1.00 69.62 94 ARG A C 1
ATOM 750 O O . ARG A 1 94 ? -27.990 -3.850 32.222 1.00 69.62 94 ARG A O 1
ATOM 757 N N . ILE A 1 95 ? -28.355 -5.793 31.151 1.00 78.25 95 ILE A N 1
ATOM 758 C CA . ILE A 1 95 ? -29.777 -5.549 30.853 1.00 78.25 95 ILE A CA 1
ATOM 759 C C . ILE A 1 95 ? -30.670 -6.211 31.906 1.00 78.25 95 ILE A C 1
ATOM 761 O O . ILE A 1 95 ? -31.744 -5.696 32.204 1.00 78.25 95 ILE A O 1
ATOM 765 N N . VAL A 1 96 ? -30.236 -7.342 32.466 1.00 73.75 96 VAL A N 1
ATOM 766 C CA . VAL A 1 96 ? -30.954 -8.028 33.541 1.00 73.75 96 VAL A CA 1
ATOM 767 C C . VAL A 1 96 ? -30.671 -7.309 34.859 1.00 73.75 96 VAL A C 1
ATOM 769 O O . VAL A 1 96 ? -29.617 -7.481 35.460 1.00 73.75 96 VAL A O 1
ATOM 772 N N . THR A 1 97 ? -31.608 -6.472 35.289 1.00 67.50 97 THR A N 1
ATOM 773 C CA . THR A 1 97 ? -31.699 -5.980 36.667 1.00 67.50 97 THR A CA 1
ATOM 774 C C . THR A 1 97 ? -32.630 -6.905 37.447 1.00 67.50 97 THR A C 1
ATOM 776 O O . THR A 1 97 ? -33.783 -7.049 37.035 1.00 67.50 97 THR A O 1
ATOM 779 N N . ASP A 1 98 ? -32.125 -7.523 38.518 1.00 63.00 98 ASP A N 1
ATOM 780 C CA . ASP A 1 98 ? -32.936 -8.223 39.532 1.00 63.00 98 ASP A CA 1
ATOM 781 C C . ASP A 1 98 ? -33.858 -7.257 40.299 1.00 63.00 98 ASP A C 1
ATOM 783 O O . ASP A 1 98 ? -33.451 -6.088 40.520 1.00 63.00 98 ASP A O 1
#

InterPro domains:
  IPR036388 Winged helix-like DNA-binding domain superfamily [G3DSA:1.10.10.10] (16-54)
  IPR036390 Winged helix DNA-binding domain superfamily [SSF46785] (19-57)
  IPR052709 Transposase-Methyltransferase Hybrid [PTHR46060] (3-97)

Secondary structure (DSSP, 8-state):
---------PPP----HHHHHHHHHH-TT--HHHHHHHTTS-HHHHHHHHHHTT----PPPP-S----HHHHHHHHHHHHHHHHHHHHS-HHHHH---

Foldseek 3Di:
DDDDDDDDDDDDDPDDLVVLVVVCVVPVPDDLVVVCVVVVHDSVVSVVSCVVVVHDDDDDDDDPDDDDPVRVVVVVVVVVVVVVCCVVAPPVNVVDDD

Solvent-accessible surface area (backbone atoms only — not comparable to full-atom values): 6433 Å² total; per-residue (Å²): 136,86,84,79,81,72,88,75,84,69,83,82,74,89,72,59,66,67,58,54,49,56,53,38,73,76,46,74,84,65,52,59,58,59,51,10,62,75,65,76,48,53,46,67,58,46,50,56,52,32,53,76,69,71,55,75,94,71,82,82,82,89,70,99,68,89,72,51,73,67,58,51,53,52,52,50,54,51,51,53,52,52,54,49,45,52,72,77,48,47,72,65,67,77,70,63,76,133

Organism: NCBI:txid2747483

Sequence (98 aa):
MTLKNEPRAGLPSDFNDNILKAVLEQNPRQSTKCIAERLNTSQSTVIRHLEKLGKVNKLGVWVPHNLSERNKEDRLSIITSLRSQVKMEPFLNRIVTD

Nearest PDB structures (foldseek):
  4r79-assembly1_B  TM=8.581E-01  e=4.212E-05  Drosophila mauritiana
  4u7b-assembly2_G-2  TM=8.438E-01  e=4.510E-05  Drosophila mauritiana
  7s03-assembly1_A-2  TM=8.221E-01  e=4.099E-03  Homo sapiens
  2cfx-assembly1_C  TM=5.084E-01  e=1.337E-01  Bacillus subtilis
  2zny-assembly2_C  TM=6.126E-01  e=1.111E+00  Pyrococcus horikoshii

pLDDT: mean 86.56, std 11.91, range [42.78, 97.75]

Mean predicted aligned error: 10.6 Å